Protein AF-A0A357NBQ1-F1 (afdb_monomer_lite)

Radius of gyration: 15.76 Å; chains: 1; bounding box: 37×26×43 Å

Structure (mmCIF, N/CA/C/O backbone):
data_AF-A0A357NBQ1-F1
#
_entry.id   AF-A0A357NBQ1-F1
#
loop_
_atom_site.group_PDB
_atom_site.id
_atom_site.type_symbol
_atom_site.label_atom_id
_atom_site.label_alt_id
_atom_site.label_comp_id
_atom_site.label_asym_id
_atom_site.label_entity_id
_atom_site.label_seq_id
_atom_site.pdbx_PDB_ins_code
_atom_site.Cartn_x
_atom_site.Cartn_y
_atom_site.Cartn_z
_atom_site.occupancy
_atom_site.B_iso_or_equiv
_atom_site.auth_seq_id
_atom_site.auth_comp_id
_atom_site.auth_asym_id
_atom_site.auth_atom_id
_atom_site.pdbx_PDB_model_num
ATOM 1 N N . MET A 1 1 ? -0.875 8.831 -2.727 1.00 62.94 1 MET A N 1
ATOM 2 C CA . MET A 1 1 ? -0.967 7.875 -3.854 1.00 62.94 1 MET A CA 1
ATOM 3 C C . MET A 1 1 ? 0.082 8.132 -4.934 1.00 62.94 1 MET A C 1
ATOM 5 O O . MET A 1 1 ? 0.939 7.278 -5.110 1.00 62.94 1 MET A O 1
ATOM 9 N N . ALA A 1 2 ? 0.069 9.278 -5.635 1.00 68.38 2 ALA A N 1
ATOM 10 C CA . ALA A 1 2 ? 0.946 9.496 -6.797 1.00 68.38 2 ALA A CA 1
ATOM 11 C C . ALA A 1 2 ? 2.450 9.328 -6.491 1.00 68.38 2 ALA A C 1
ATOM 13 O O . ALA A 1 2 ? 3.178 8.738 -7.284 1.00 68.38 2 ALA A O 1
ATOM 14 N N . GLN A 1 3 ? 2.923 9.776 -5.321 1.00 81.88 3 GLN A N 1
ATOM 15 C CA . GLN A 1 3 ? 4.349 9.682 -4.993 1.00 81.88 3 GLN A CA 1
ATOM 16 C C . GLN A 1 3 ? 4.874 8.250 -4.848 1.00 81.88 3 GLN A C 1
ATOM 18 O O . GLN A 1 3 ? 5.955 7.972 -5.361 1.00 81.88 3 GLN A O 1
ATOM 23 N N . SER A 1 4 ? 4.157 7.343 -4.175 1.00 85.12 4 SER A N 1
ATOM 24 C CA . SER A 1 4 ? 4.630 5.957 -4.009 1.00 85.12 4 SER A CA 1
ATOM 25 C C . SER A 1 4 ? 4.736 5.248 -5.345 1.00 85.12 4 SER A C 1
ATOM 27 O O . SER A 1 4 ? 5.772 4.670 -5.647 1.00 85.12 4 SER A O 1
ATOM 29 N N . VAL A 1 5 ? 3.697 5.378 -6.174 1.00 85.31 5 VAL A N 1
ATOM 30 C CA . VAL A 1 5 ? 3.650 4.763 -7.503 1.00 85.31 5 VAL A CA 1
ATOM 31 C C . VAL A 1 5 ? 4.796 5.280 -8.371 1.00 85.31 5 VAL A C 1
ATOM 33 O O . VAL A 1 5 ? 5.544 4.484 -8.935 1.00 85.31 5 VAL A O 1
ATOM 36 N N . MET A 1 6 ? 5.003 6.602 -8.418 1.00 88.69 6 MET A N 1
ATOM 37 C CA . MET A 1 6 ? 6.120 7.195 -9.162 1.00 88.69 6 MET A CA 1
ATOM 38 C C . MET A 1 6 ? 7.476 6.682 -8.664 1.00 88.69 6 MET A C 1
ATOM 40 O O . MET A 1 6 ? 8.325 6.317 -9.476 1.00 88.69 6 MET A O 1
ATOM 44 N N . LYS A 1 7 ? 7.677 6.594 -7.342 1.00 89.44 7 LYS A N 1
ATOM 45 C CA . LYS A 1 7 ? 8.917 6.066 -6.753 1.00 89.44 7 LYS A CA 1
ATOM 46 C C . LYS A 1 7 ? 9.158 4.610 -7.143 1.00 89.44 7 LYS A C 1
ATOM 48 O O . LYS A 1 7 ? 10.275 4.286 -7.535 1.00 89.44 7 LYS A O 1
ATOM 53 N N . THR A 1 8 ? 8.135 3.757 -7.101 1.00 90.75 8 THR A N 1
ATOM 54 C CA . THR A 1 8 ? 8.238 2.352 -7.523 1.00 90.75 8 THR A CA 1
ATOM 55 C C . THR A 1 8 ? 8.628 2.246 -8.996 1.00 90.75 8 THR A C 1
ATOM 57 O O . THR A 1 8 ? 9.538 1.490 -9.334 1.00 90.75 8 THR A O 1
ATOM 60 N N . VAL A 1 9 ? 7.995 3.029 -9.875 1.00 92.25 9 VAL A N 1
ATOM 61 C CA . VAL A 1 9 ? 8.309 3.031 -11.313 1.00 92.25 9 VAL A CA 1
ATOM 62 C C . VAL A 1 9 ? 9.752 3.476 -11.556 1.00 92.25 9 VAL A C 1
ATOM 64 O O . VAL A 1 9 ? 10.506 2.759 -12.214 1.00 92.25 9 VAL A O 1
ATOM 67 N N . ILE A 1 10 ? 10.170 4.605 -10.975 1.00 94.56 10 ILE A N 1
ATOM 68 C CA . ILE A 1 10 ? 11.542 5.121 -11.102 1.00 94.56 10 ILE A CA 1
ATOM 69 C C . ILE A 1 10 ? 12.557 4.101 -10.575 1.00 94.56 10 ILE A C 1
ATOM 71 O O . ILE A 1 10 ? 13.571 3.853 -11.225 1.00 94.56 10 ILE A O 1
ATOM 75 N N . ALA A 1 11 ? 12.285 3.479 -9.426 1.00 93.88 11 ALA A N 1
ATOM 76 C CA . ALA A 1 11 ? 13.159 2.467 -8.842 1.00 93.88 11 ALA A CA 1
ATOM 77 C C . ALA A 1 11 ? 13.323 1.246 -9.760 1.00 93.88 11 ALA A C 1
ATOM 79 O O . ALA A 1 11 ? 14.429 0.724 -9.886 1.00 93.88 11 ALA A O 1
ATOM 80 N N . LYS A 1 12 ? 12.259 0.813 -10.450 1.00 94.12 12 LYS A N 1
ATOM 81 C CA . LYS A 1 12 ? 12.346 -0.293 -11.413 1.00 94.12 12 LYS A CA 1
ATOM 82 C C . LYS A 1 12 ? 13.179 0.063 -12.638 1.00 94.12 12 LYS A C 1
ATOM 84 O O . LYS A 1 12 ? 14.035 -0.733 -13.008 1.00 94.12 12 LYS A O 1
ATOM 89 N N . TYR A 1 13 ? 13.010 1.253 -13.210 1.00 96.12 13 TYR A N 1
ATOM 90 C CA . TYR A 1 13 ? 13.867 1.698 -14.315 1.00 96.12 13 TYR A CA 1
ATOM 91 C C . TYR A 1 13 ? 15.336 1.826 -13.899 1.00 96.12 13 TYR A C 1
ATOM 93 O O . TYR A 1 13 ? 16.211 1.351 -14.617 1.00 96.12 13 TYR A O 1
ATOM 101 N N . ARG A 1 14 ? 15.612 2.381 -12.710 1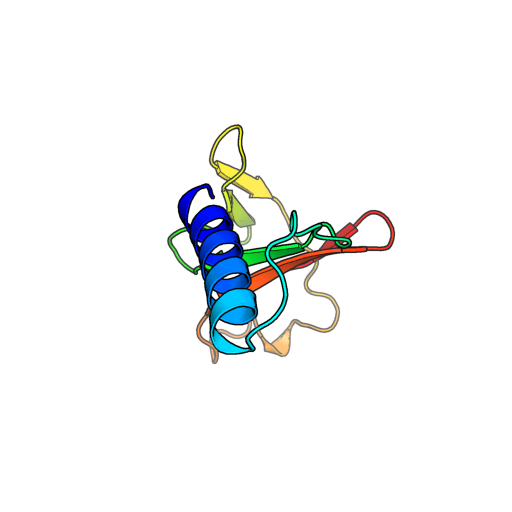.00 96.06 14 ARG A N 1
ATOM 102 C CA . ARG A 1 14 ? 16.974 2.424 -12.152 1.00 96.06 14 ARG A CA 1
ATOM 103 C C . ARG A 1 14 ? 17.561 1.026 -11.984 1.00 96.06 14 ARG A C 1
ATOM 105 O O . ARG A 1 14 ? 18.701 0.805 -12.359 1.00 96.06 14 ARG A O 1
ATOM 112 N N . SER A 1 15 ? 16.777 0.074 -11.481 1.00 95.81 15 SER A N 1
ATOM 113 C CA . SER A 1 15 ? 17.214 -1.316 -11.336 1.00 95.81 15 SER A CA 1
ATOM 114 C C . SER A 1 15 ? 17.553 -1.956 -12.685 1.00 95.81 15 SER A C 1
ATOM 116 O O . SER A 1 15 ? 18.601 -2.580 -12.783 1.00 95.81 15 SER A O 1
ATOM 118 N N . VAL A 1 16 ? 16.731 -1.777 -13.724 1.00 96.38 16 VAL A N 1
ATOM 119 C CA . VAL A 1 16 ? 17.023 -2.273 -15.085 1.00 96.38 16 VAL A CA 1
ATOM 120 C C . VAL A 1 16 ? 18.341 -1.690 -15.603 1.00 96.38 16 VAL A C 1
ATOM 122 O O . VAL A 1 16 ? 19.185 -2.441 -16.081 1.00 96.38 16 VAL A O 1
ATOM 125 N N . GLN A 1 17 ? 18.545 -0.380 -15.430 1.00 95.56 17 GLN A N 1
ATOM 126 C CA . GLN A 1 17 ? 19.776 0.304 -15.828 1.00 95.56 17 GLN A CA 1
ATOM 127 C C . GLN A 1 17 ? 21.007 -0.216 -15.069 1.00 95.56 17 GLN A C 1
ATOM 129 O O . GLN A 1 17 ? 22.027 -0.494 -15.687 1.00 95.56 17 GLN A O 1
ATOM 134 N N . SER A 1 18 ? 20.919 -0.378 -13.744 1.00 97.06 18 SER A N 1
ATOM 135 C CA . SER A 1 18 ? 22.027 -0.874 -12.915 1.00 97.06 18 SER A CA 1
ATOM 136 C C . SER A 1 18 ? 22.394 -2.336 -13.177 1.00 97.06 18 SER A C 1
ATOM 138 O O . SER A 1 18 ? 23.493 -2.738 -12.824 1.00 97.06 18 SER A O 1
ATOM 140 N N . ASN A 1 19 ? 21.489 -3.124 -13.763 1.00 96.94 19 ASN A N 1
ATOM 141 C CA . ASN A 1 19 ? 21.740 -4.516 -14.152 1.00 96.94 19 ASN A CA 1
ATOM 142 C C . ASN A 1 19 ? 22.086 -4.651 -15.649 1.00 96.94 19 ASN A C 1
ATOM 144 O O . ASN A 1 19 ? 22.038 -5.756 -16.180 1.00 96.94 19 ASN A O 1
ATOM 148 N N . GLU A 1 20 ? 22.375 -3.540 -16.341 1.00 96.50 20 GLU A N 1
ATOM 149 C CA . GLU A 1 20 ? 22.802 -3.514 -17.752 1.00 96.50 20 GLU A CA 1
ATOM 150 C C . GLU A 1 20 ? 21.810 -4.177 -18.727 1.00 96.50 20 GLU A C 1
ATOM 152 O O . GLU A 1 20 ? 22.159 -4.609 -19.826 1.00 96.50 20 GLU A O 1
ATOM 157 N N . HIS A 1 21 ? 20.531 -4.241 -18.350 1.00 95.19 21 HIS A N 1
ATOM 158 C CA . HIS A 1 21 ? 19.491 -4.748 -19.232 1.00 95.19 21 HIS A CA 1
ATOM 159 C C . HIS A 1 21 ? 19.167 -3.730 -20.342 1.00 95.19 21 HIS A C 1
ATOM 161 O O . HIS A 1 21 ? 19.159 -2.521 -20.087 1.00 95.19 21 HIS A O 1
ATOM 167 N N . PRO A 1 22 ? 18.815 -4.189 -21.561 1.00 94.88 22 PRO A N 1
ATOM 168 C CA . PRO A 1 22 ? 18.382 -3.304 -22.636 1.00 94.88 22 PRO A CA 1
ATOM 169 C C . PRO A 1 22 ? 17.191 -2.439 -22.218 1.00 94.88 22 PRO A C 1
ATOM 171 O O . PRO A 1 22 ? 16.257 -2.908 -21.555 1.00 94.88 22 PRO A O 1
ATOM 174 N N . TRP A 1 23 ? 17.194 -1.180 -22.659 1.00 93.75 23 TRP A N 1
ATOM 175 C CA . TRP A 1 23 ? 16.068 -0.286 -22.427 1.00 93.75 23 TRP A CA 1
ATOM 176 C C . TRP A 1 23 ? 14.787 -0.875 -23.021 1.00 93.75 23 TRP A C 1
ATOM 178 O O . TRP A 1 23 ? 14.707 -1.182 -24.210 1.00 93.75 23 TRP A O 1
ATOM 188 N N . SER A 1 24 ? 13.766 -1.018 -22.183 1.00 94.25 24 SER A N 1
ATOM 189 C CA . SER A 1 24 ? 12.469 -1.550 -22.581 1.00 94.25 24 SER A CA 1
ATOM 190 C C . SER A 1 24 ? 11.359 -0.959 -21.719 1.00 94.25 24 SER A C 1
ATOM 192 O O . SER A 1 24 ? 11.582 -0.483 -20.602 1.00 94.25 24 SER A O 1
ATOM 194 N N . LYS A 1 25 ? 10.133 -0.971 -22.248 1.00 94.75 25 LYS A N 1
ATOM 195 C CA . LYS A 1 25 ? 8.953 -0.548 -21.494 1.00 94.75 25 LYS A CA 1
ATOM 196 C C . LYS A 1 25 ? 8.671 -1.568 -20.392 1.00 94.75 25 LYS A C 1
ATOM 198 O O . LYS A 1 25 ? 8.278 -2.697 -20.676 1.00 94.75 25 LYS A O 1
ATOM 203 N N . ILE A 1 26 ? 8.817 -1.152 -19.136 1.00 92.69 26 ILE A N 1
ATOM 204 C CA . ILE A 1 26 ? 8.516 -2.007 -17.983 1.00 92.69 26 ILE A CA 1
ATOM 205 C C . ILE A 1 26 ? 7.001 -2.203 -17.870 1.00 92.69 26 ILE A C 1
ATOM 207 O O . ILE A 1 26 ? 6.236 -1.236 -17.847 1.00 92.69 26 ILE A O 1
ATOM 211 N N . VAL A 1 27 ? 6.572 -3.463 -17.768 1.00 92.31 27 VAL A N 1
ATOM 212 C CA . VAL A 1 27 ? 5.166 -3.849 -17.590 1.00 92.31 27 VAL A CA 1
ATOM 213 C C . VAL A 1 27 ? 4.976 -4.480 -16.214 1.00 92.31 27 VAL A C 1
ATOM 215 O O . VAL A 1 27 ? 5.576 -5.506 -15.891 1.00 92.31 27 VAL A O 1
ATOM 218 N N . PHE A 1 28 ? 4.104 -3.882 -15.407 1.00 89.06 28 PHE A N 1
ATOM 219 C CA . PHE A 1 28 ? 3.723 -4.402 -14.096 1.00 89.06 28 PHE A CA 1
ATOM 220 C C . PHE A 1 28 ? 2.569 -5.391 -14.270 1.00 89.06 28 PHE A C 1
ATOM 222 O O . PHE A 1 28 ? 1.456 -5.001 -14.606 1.00 89.06 28 PHE A O 1
ATOM 229 N N . LYS A 1 29 ? 2.842 -6.687 -14.077 1.00 88.19 29 LYS A N 1
ATOM 230 C CA . LYS A 1 29 ? 1.849 -7.756 -14.300 1.00 88.19 29 LYS A CA 1
ATOM 231 C C . LYS A 1 29 ? 0.783 -7.840 -13.206 1.00 88.19 29 LYS A C 1
ATOM 233 O O . LYS A 1 29 ? -0.301 -8.352 -13.456 1.00 88.19 29 LYS A O 1
ATOM 238 N N . ARG A 1 30 ? 1.107 -7.403 -11.987 1.00 85.75 30 ARG A N 1
ATOM 239 C CA . ARG A 1 30 ? 0.217 -7.487 -10.826 1.00 85.75 30 ARG A CA 1
ATOM 240 C C . ARG A 1 30 ? -0.300 -6.096 -10.466 1.00 85.75 30 ARG A C 1
ATOM 242 O O . ARG A 1 30 ? 0.505 -5.164 -10.436 1.00 85.75 30 ARG A O 1
ATOM 249 N N . PRO A 1 31 ? -1.602 -5.950 -10.168 1.00 83.25 31 PRO A N 1
ATOM 250 C CA . PRO A 1 31 ? -2.149 -4.726 -9.600 1.00 83.25 31 PRO A CA 1
ATOM 251 C C . PRO A 1 31 ? -1.756 -4.643 -8.119 1.00 83.25 31 PRO A C 1
ATOM 253 O O . PRO A 1 31 ? -2.547 -4.954 -7.229 1.00 83.25 31 PRO A O 1
ATOM 256 N N . GLU A 1 32 ? -0.499 -4.278 -7.870 1.00 88.75 32 GLU A N 1
ATOM 257 C CA . GLU A 1 32 ? 0.063 -4.110 -6.532 1.00 88.75 32 GLU A CA 1
ATOM 258 C C . GLU A 1 32 ? 0.891 -2.829 -6.432 1.00 88.75 32 GLU A C 1
ATOM 260 O O . GLU A 1 32 ? 1.529 -2.419 -7.404 1.00 88.75 32 GLU A O 1
ATOM 265 N N . TYR A 1 33 ? 0.904 -2.201 -5.257 1.00 88.25 33 TYR A N 1
ATOM 266 C CA . TYR A 1 33 ? 1.836 -1.113 -4.956 1.00 88.25 33 TYR A CA 1
ATOM 267 C C . TYR A 1 33 ? 1.970 -0.872 -3.451 1.00 88.25 33 TYR A C 1
ATOM 269 O O . TYR A 1 33 ? 1.140 -1.305 -2.652 1.00 88.25 33 TYR A O 1
ATOM 277 N N . ASP A 1 34 ? 3.023 -0.149 -3.072 1.00 91.31 34 ASP A N 1
ATOM 278 C CA . ASP A 1 34 ? 3.359 0.098 -1.674 1.00 91.31 34 ASP A CA 1
ATOM 279 C C . ASP A 1 34 ? 2.709 1.397 -1.150 1.00 91.31 34 ASP A C 1
ATOM 281 O O . ASP A 1 34 ? 2.756 2.462 -1.781 1.00 91.31 34 ASP A O 1
ATOM 285 N N . LEU A 1 35 ? 2.103 1.310 0.031 1.00 92.31 35 LEU A N 1
ATOM 286 C CA . LEU A 1 35 ? 1.430 2.380 0.759 1.00 92.31 35 LEU A CA 1
ATOM 287 C C . LEU A 1 35 ? 2.236 2.732 2.009 1.00 92.31 35 LEU A C 1
ATOM 289 O O . LEU A 1 35 ? 2.481 1.882 2.859 1.00 92.31 35 LEU A O 1
ATOM 293 N N . VAL A 1 36 ? 2.618 3.999 2.161 1.00 93.38 36 VAL A N 1
ATOM 294 C CA . VAL A 1 36 ? 3.362 4.451 3.344 1.00 93.38 36 VAL A CA 1
ATOM 295 C C . VAL A 1 36 ? 2.406 4.909 4.441 1.00 93.38 36 VAL A C 1
ATOM 297 O O . VAL A 1 36 ? 1.469 5.667 4.171 1.00 93.38 36 VAL A O 1
ATOM 300 N N . TRP A 1 37 ? 2.661 4.471 5.676 1.00 94.50 37 TRP A N 1
ATOM 301 C CA . TRP A 1 37 ? 1.888 4.850 6.859 1.00 94.50 37 TRP A CA 1
ATOM 302 C C . TRP A 1 37 ? 1.829 6.370 7.048 1.00 94.50 37 TRP A C 1
ATOM 304 O O . TRP A 1 37 ? 2.781 7.088 6.740 1.00 94.50 37 TRP A O 1
ATOM 314 N N . ASN A 1 38 ? 0.682 6.872 7.504 1.00 93.81 38 ASN A N 1
ATOM 315 C CA . ASN A 1 38 ? 0.301 8.283 7.648 1.00 93.81 38 ASN A CA 1
ATOM 316 C C . ASN A 1 38 ? 0.270 9.120 6.355 1.00 93.81 38 ASN A C 1
ATOM 318 O O . ASN A 1 38 ? -0.455 10.117 6.294 1.00 93.81 38 ASN A O 1
ATOM 322 N N . ARG A 1 39 ? 0.954 8.703 5.284 1.00 91.38 39 ARG A N 1
ATOM 323 C CA . ARG A 1 39 ? 0.938 9.382 3.981 1.00 91.38 39 ARG A CA 1
ATOM 324 C C . ARG A 1 39 ? -0.120 8.814 3.047 1.00 91.38 39 ARG A C 1
ATOM 326 O O . ARG A 1 39 ? -1.007 9.530 2.589 1.00 91.38 39 ARG A O 1
ATOM 333 N N . ASP A 1 40 ? -0.013 7.532 2.727 1.00 93.19 40 ASP A N 1
ATOM 334 C CA . ASP A 1 40 ? -0.875 6.871 1.751 1.00 93.19 40 ASP A CA 1
ATOM 335 C C . ASP A 1 40 ? -1.995 6.077 2.410 1.00 93.19 40 ASP A C 1
ATOM 337 O O . 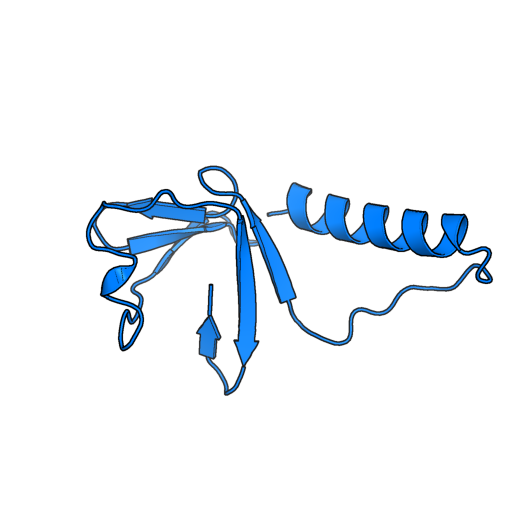ASP A 1 40 ? -3.079 6.002 1.837 1.00 93.19 40 ASP A O 1
ATOM 341 N N . TYR A 1 41 ? -1.766 5.570 3.619 1.00 94.56 41 TYR A N 1
ATOM 342 C CA . TYR A 1 41 ? -2.803 4.952 4.432 1.00 94.56 41 TYR A CA 1
ATOM 343 C C . TYR A 1 41 ? -2.640 5.303 5.912 1.00 94.56 41 TYR A C 1
ATOM 345 O O . TYR A 1 41 ? -1.550 5.657 6.359 1.00 94.56 41 TYR A O 1
ATOM 353 N N . SER A 1 42 ? -3.734 5.237 6.658 1.00 95.25 42 SER A N 1
ATOM 354 C CA . SER A 1 42 ? -3.750 5.336 8.117 1.00 95.25 42 SER A CA 1
ATOM 355 C C . SER A 1 42 ? -4.930 4.549 8.688 1.00 95.25 42 SER A C 1
ATOM 357 O O . SER A 1 42 ? -5.879 4.259 7.961 1.00 95.25 42 SER A O 1
ATOM 359 N N . LEU A 1 43 ? -4.899 4.219 9.979 1.00 94.31 43 LEU A N 1
ATOM 360 C CA . LEU A 1 43 ? -6.027 3.627 10.702 1.00 94.31 43 LEU A CA 1
ATOM 361 C C . LEU A 1 43 ? -6.625 4.691 11.627 1.00 94.31 43 LEU A C 1
ATOM 363 O O . LEU A 1 43 ? -5.947 5.197 12.517 1.00 94.31 43 LEU A O 1
ATOM 367 N N . VAL A 1 44 ? -7.881 5.075 11.395 1.00 92.25 44 VAL A N 1
ATOM 368 C CA . VAL A 1 44 ? -8.554 6.147 12.143 1.00 92.25 44 VAL A CA 1
ATOM 369 C C . VAL A 1 44 ? -9.920 5.657 12.590 1.00 92.25 44 VAL A C 1
ATOM 371 O O . VAL A 1 44 ? -10.769 5.363 11.753 1.00 92.25 44 VAL A O 1
ATOM 374 N N . LYS A 1 45 ? -10.151 5.610 13.909 1.00 91.12 45 LYS A N 1
ATOM 375 C CA . LYS A 1 45 ? -11.422 5.156 14.507 1.00 91.12 45 LYS A CA 1
ATOM 376 C C . LYS A 1 45 ? -11.870 3.778 13.977 1.00 91.12 45 LYS A C 1
ATOM 378 O O . LYS A 1 45 ? -13.032 3.602 13.632 1.00 91.12 45 LYS A O 1
ATOM 383 N N . GLY A 1 46 ? -10.933 2.834 13.847 1.00 91.12 46 GLY A N 1
ATOM 384 C CA . GLY A 1 46 ? -11.214 1.478 13.349 1.00 91.12 46 GLY A CA 1
ATOM 385 C C . GLY A 1 46 ? -11.478 1.373 11.840 1.00 91.12 46 GLY A C 1
ATOM 386 O O . GLY A 1 46 ? -11.894 0.322 11.371 1.00 91.12 46 GLY A O 1
ATOM 387 N N . LEU A 1 47 ? -11.239 2.437 11.067 1.00 95.50 47 LEU A N 1
ATOM 388 C CA . LEU A 1 47 ? -11.389 2.446 9.610 1.00 95.50 47 LEU A CA 1
ATOM 389 C C . LEU A 1 47 ? -10.044 2.716 8.947 1.00 95.50 47 LEU A C 1
ATOM 391 O O . LEU A 1 47 ? -9.334 3.655 9.330 1.00 95.50 47 LEU A O 1
ATOM 395 N N . PHE A 1 48 ? -9.714 1.948 7.911 1.00 95.38 48 PHE A N 1
ATOM 396 C CA . PHE A 1 48 ? -8.558 2.267 7.086 1.00 95.38 48 PHE A CA 1
ATOM 397 C C . PHE A 1 48 ? -8.885 3.448 6.180 1.00 95.38 48 PHE A C 1
ATOM 399 O O . PHE A 1 48 ? -9.820 3.425 5.387 1.00 95.38 48 PHE A O 1
ATOM 406 N N . SER A 1 49 ? -8.092 4.501 6.309 1.00 95.44 49 SER A N 1
ATOM 407 C CA . SER A 1 49 ? -8.136 5.700 5.490 1.00 95.44 49 SER A CA 1
ATOM 408 C C . SER A 1 49 ? -7.068 5.592 4.402 1.00 95.44 49 SER A C 1
ATOM 410 O O . SER A 1 49 ? -5.902 5.889 4.657 1.00 95.44 49 SER A O 1
ATOM 412 N N . VAL A 1 50 ? -7.451 5.188 3.192 1.00 93.50 50 VAL A N 1
ATOM 413 C CA . VAL A 1 50 ? -6.539 4.897 2.075 1.00 93.50 50 VAL A CA 1
ATOM 414 C C . VAL A 1 50 ? -6.655 5.977 1.001 1.00 93.50 50 VAL A C 1
ATOM 416 O O . VAL A 1 50 ? -7.747 6.399 0.630 1.00 93.50 50 VAL A O 1
ATOM 419 N N . ASN A 1 51 ? -5.525 6.449 0.481 1.00 91.00 51 ASN A N 1
ATOM 420 C CA . ASN A 1 51 ? -5.513 7.366 -0.655 1.00 91.00 51 ASN A CA 1
ATOM 421 C C . ASN A 1 51 ? -5.836 6.630 -1.957 1.00 91.00 51 ASN A C 1
ATOM 423 O O . ASN A 1 51 ? -5.165 5.656 -2.285 1.00 91.00 51 ASN A O 1
ATOM 427 N N . THR A 1 52 ? -6.781 7.168 -2.727 1.00 87.56 52 THR A N 1
ATOM 428 C CA . THR A 1 52 ? -7.150 6.732 -4.082 1.00 87.56 52 THR A CA 1
ATOM 429 C C . THR A 1 52 ? -6.908 7.848 -5.106 1.00 87.56 52 THR A C 1
ATOM 431 O O . THR A 1 52 ? -6.543 8.966 -4.733 1.00 87.56 52 THR A O 1
ATOM 434 N N . LEU A 1 53 ? -7.124 7.568 -6.399 1.00 86.12 53 LEU A N 1
ATOM 435 C CA . LEU A 1 53 ? -7.094 8.599 -7.446 1.00 86.12 53 LEU A CA 1
ATOM 436 C C . LEU A 1 53 ? -8.218 9.632 -7.262 1.00 86.12 53 LEU A C 1
ATOM 438 O O . LEU A 1 53 ? -8.042 10.788 -7.626 1.00 86.12 53 LEU A O 1
ATOM 442 N N . GLY A 1 54 ? -9.336 9.232 -6.648 1.00 89.06 54 GLY A N 1
ATOM 443 C CA . GLY A 1 54 ? -10.459 10.109 -6.309 1.00 89.06 54 GLY A CA 1
ATOM 444 C C . GLY A 1 54 ? -10.328 10.796 -4.945 1.00 89.06 54 GLY A C 1
ATOM 445 O O . GLY A 1 54 ? -11.306 11.337 -4.442 1.00 89.06 54 GLY A O 1
ATOM 446 N N . GLY A 1 55 ? -9.152 10.749 -4.313 1.00 90.88 55 GLY A N 1
ATOM 447 C CA . GLY A 1 55 ? -8.940 11.253 -2.957 1.00 90.88 55 GLY A CA 1
ATOM 448 C C . GLY A 1 55 ? -8.973 10.154 -1.895 1.00 90.88 55 GLY A C 1
ATOM 449 O O . GLY A 1 55 ? -8.866 8.962 -2.191 1.00 90.88 55 GLY A O 1
ATOM 450 N N . ARG A 1 56 ? -9.037 10.550 -0.623 1.00 92.62 56 ARG A N 1
ATOM 451 C CA . ARG A 1 56 ? -8.907 9.627 0.510 1.00 92.62 56 ARG A CA 1
ATOM 452 C C . ARG A 1 56 ? -10.254 8.994 0.849 1.00 92.62 56 ARG A C 1
ATOM 454 O O . ARG A 1 56 ? -11.209 9.709 1.132 1.00 92.62 56 ARG A O 1
ATOM 461 N N . VAL A 1 57 ? -10.312 7.666 0.860 1.00 94.56 57 VAL A N 1
ATOM 462 C CA . VAL A 1 57 ? -11.508 6.894 1.226 1.00 94.56 57 VAL A CA 1
ATOM 463 C C . VAL A 1 57 ? -11.315 6.253 2.591 1.00 94.56 57 VAL A C 1
ATOM 465 O O . VAL A 1 57 ? -10.199 5.878 2.946 1.00 94.56 57 VAL A O 1
ATOM 468 N N . LYS A 1 58 ? -12.397 6.124 3.361 1.00 95.94 58 LYS A N 1
ATOM 469 C CA . LYS A 1 58 ? -12.412 5.378 4.623 1.00 95.94 58 LYS A CA 1
ATOM 470 C C . LYS A 1 58 ? -13.175 4.085 4.406 1.00 95.94 58 LYS A C 1
ATOM 472 O O . LYS A 1 58 ? -14.323 4.136 3.977 1.00 95.94 58 LYS A O 1
ATOM 477 N N . VAL A 1 59 ? -12.540 2.959 4.693 1.00 94.88 59 VAL A N 1
ATOM 478 C CA . VAL A 1 59 ? -13.108 1.634 4.451 1.00 94.88 59 VAL A CA 1
ATOM 479 C C . VAL A 1 59 ? -13.027 0.770 5.710 1.00 94.88 59 VAL A C 1
ATOM 481 O O . VAL A 1 59 ? -12.035 0.852 6.445 1.00 94.88 59 VAL A O 1
ATOM 484 N N . PRO A 1 60 ? -14.063 -0.042 5.986 1.00 95.69 60 PRO A N 1
ATOM 485 C CA . PRO A 1 60 ? -13.959 -1.111 6.967 1.00 95.69 60 PRO A CA 1
ATOM 486 C C . PRO A 1 60 ? -12.987 -2.184 6.469 1.00 95.69 60 PRO A C 1
ATOM 488 O O . PRO A 1 60 ? -12.686 -2.268 5.276 1.00 95.69 60 PRO A O 1
ATOM 491 N N . PHE A 1 61 ? -12.498 -3.008 7.389 1.00 94.62 61 PHE A N 1
ATOM 492 C CA . PHE A 1 61 ? -11.589 -4.103 7.077 1.00 94.62 61 PHE A CA 1
ATOM 493 C C . PHE A 1 61 ? -11.921 -5.342 7.899 1.00 94.62 61 PHE A C 1
ATOM 495 O O . PHE A 1 61 ? -12.572 -5.256 8.938 1.00 94.62 61 PHE A O 1
ATOM 502 N N . HIS A 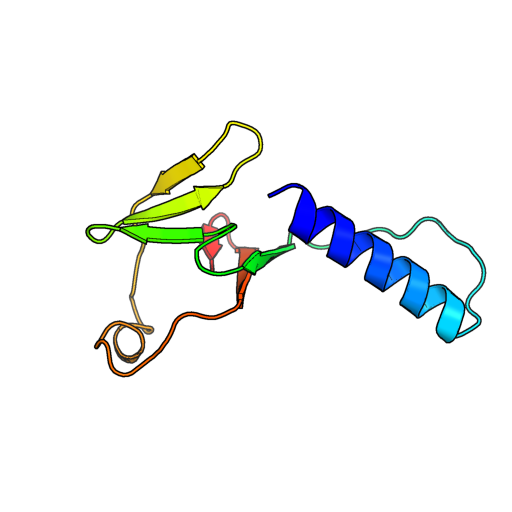1 62 ? -11.448 -6.486 7.414 1.00 94.12 62 HIS A N 1
ATOM 503 C CA . HIS A 1 62 ? -11.479 -7.746 8.142 1.00 94.12 62 HIS A CA 1
ATOM 504 C C . HIS A 1 62 ? -10.095 -8.001 8.735 1.00 94.12 62 HIS A C 1
ATOM 506 O O . HIS A 1 62 ? -9.096 -7.884 8.025 1.00 94.12 62 HIS A O 1
ATOM 512 N N . ALA A 1 63 ? -10.051 -8.331 10.025 1.00 92.56 63 ALA A N 1
ATOM 513 C CA . ALA A 1 63 ? -8.819 -8.618 10.759 1.00 92.56 63 ALA A CA 1
ATOM 514 C C . ALA A 1 63 ? -8.599 -10.120 11.003 1.00 92.56 63 ALA A C 1
ATOM 516 O O . ALA A 1 63 ? -7.650 -10.469 11.694 1.00 92.56 63 ALA A O 1
ATOM 517 N N . GLU A 1 64 ? -9.463 -10.982 10.454 1.00 93.19 64 GLU A N 1
ATOM 518 C CA . GLU A 1 64 ? -9.440 -12.433 10.674 1.00 93.19 64 GLU A CA 1
ATOM 519 C C . GLU A 1 64 ? -8.057 -13.033 10.380 1.00 93.19 64 GLU A C 1
ATOM 521 O O . GLU A 1 64 ? -7.559 -12.958 9.252 1.00 93.19 64 GLU A O 1
ATOM 526 N N . GLY A 1 65 ? -7.435 -13.623 11.402 1.00 91.88 65 GLY A N 1
ATOM 527 C CA . GLY A 1 65 ? -6.099 -14.223 11.336 1.00 91.88 65 GLY A CA 1
ATOM 528 C C . GLY A 1 65 ? -4.934 -13.229 11.441 1.00 91.88 65 GLY A C 1
ATOM 529 O O . GLY A 1 65 ? -3.776 -13.628 11.301 1.00 91.88 65 GLY A O 1
ATOM 530 N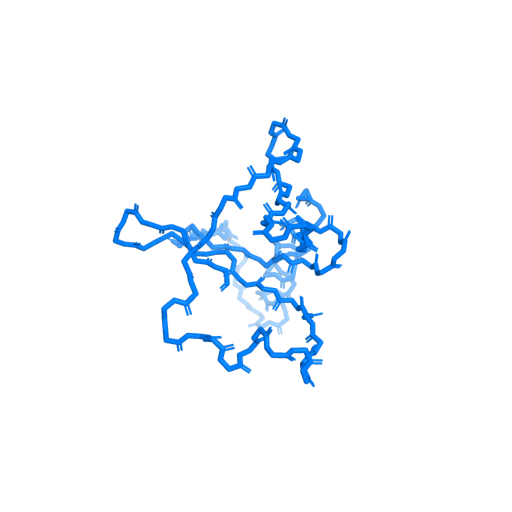 N . MET A 1 66 ? -5.220 -11.946 11.664 1.00 91.56 66 MET A N 1
ATOM 531 C CA . MET A 1 66 ? -4.248 -10.856 11.807 1.00 91.56 66 MET A CA 1
ATOM 532 C C . MET A 1 66 ? -4.451 -10.061 13.102 1.00 91.56 66 MET A C 1
ATOM 534 O O . MET A 1 66 ? -3.792 -9.042 13.299 1.00 91.56 66 MET A O 1
ATOM 538 N N . GLU A 1 67 ? -5.338 -10.503 13.995 1.00 93.12 67 GLU A N 1
ATOM 539 C CA . GLU A 1 67 ? -5.748 -9.789 15.206 1.00 93.12 67 GLU A CA 1
ATOM 540 C C . GLU A 1 67 ? -4.558 -9.455 16.108 1.00 93.12 67 GLU A C 1
ATOM 542 O O . GLU A 1 67 ? -4.512 -8.362 16.674 1.00 93.12 67 GLU A O 1
ATOM 547 N N . GLN A 1 68 ? -3.548 -10.337 16.166 1.00 92.19 68 GLN A N 1
ATOM 548 C CA . GLN A 1 68 ? -2.324 -10.102 16.941 1.00 92.19 68 GLN A CA 1
ATOM 549 C C . GLN A 1 68 ? -1.527 -8.868 16.497 1.00 92.19 68 GLN A C 1
ATOM 551 O O . GLN A 1 68 ? -0.675 -8.396 17.238 1.00 92.19 68 GLN A O 1
ATOM 556 N N . TYR A 1 69 ? -1.766 -8.344 15.292 1.00 89.12 69 TYR A N 1
ATOM 557 C CA . TYR A 1 69 ? -1.095 -7.142 14.796 1.00 89.12 69 TYR A CA 1
ATOM 558 C C . TYR A 1 69 ? -1.864 -5.853 15.119 1.00 89.12 69 TYR A C 1
ATOM 560 O O . TYR A 1 69 ? -1.375 -4.758 14.840 1.00 89.12 69 TYR A O 1
ATOM 568 N N . PHE A 1 70 ? -3.052 -5.968 15.722 1.00 90.06 70 PHE A N 1
ATOM 569 C CA . PHE A 1 70 ? -3.915 -4.848 16.113 1.00 90.06 70 PHE A CA 1
ATOM 570 C C . PHE A 1 70 ? -4.032 -4.678 17.638 1.00 90.06 70 PHE A C 1
ATOM 572 O O . PHE A 1 70 ? -4.849 -3.886 18.103 1.00 90.06 70 PHE A O 1
ATOM 579 N N . ASP A 1 71 ? -3.201 -5.374 18.416 1.00 90.38 71 ASP A N 1
ATOM 580 C CA . ASP A 1 71 ? -3.143 -5.297 19.885 1.00 90.38 71 ASP A CA 1
ATOM 581 C C . ASP A 1 71 ? -2.451 -4.026 20.423 1.00 90.38 71 ASP A C 1
ATOM 583 O O . ASP A 1 71 ? -2.491 -3.743 21.619 1.00 90.38 71 ASP A O 1
ATOM 587 N N . GLY A 1 72 ? -1.831 -3.239 19.538 1.00 90.25 72 GLY A N 1
ATOM 588 C CA . GLY A 1 72 ? -1.098 -2.020 19.880 1.00 90.25 72 GLY A CA 1
ATOM 589 C C . GLY A 1 72 ? 0.370 -2.241 20.258 1.00 90.25 72 GLY A C 1
ATOM 590 O O . GLY A 1 72 ? 1.072 -1.259 20.494 1.00 90.25 72 GLY A O 1
ATOM 591 N N . ALA A 1 73 ? 0.864 -3.484 20.264 1.00 94.69 73 ALA A N 1
ATOM 592 C CA . ALA A 1 73 ? 2.281 -3.788 20.478 1.00 94.69 73 ALA A CA 1
ATOM 593 C C . ALA A 1 73 ? 3.153 -3.443 19.254 1.00 94.69 73 ALA A C 1
ATOM 595 O O . ALA A 1 73 ? 4.376 -3.336 19.358 1.00 94.69 73 ALA A O 1
ATOM 596 N N . TRP A 1 74 ? 2.525 -3.247 18.092 1.00 91.50 74 TRP A N 1
ATOM 597 C CA . TRP A 1 74 ? 3.189 -3.027 16.811 1.00 91.50 74 TRP A CA 1
ATOM 598 C C . TRP A 1 74 ? 3.040 -1.597 16.303 1.00 91.50 74 TRP A C 1
ATOM 600 O O . TRP A 1 74 ? 2.083 -0.883 16.601 1.00 91.50 74 TRP A O 1
ATOM 610 N N . THR A 1 75 ? 3.984 -1.195 15.453 1.00 92.12 75 THR A N 1
ATOM 611 C CA . THR A 1 75 ? 3.900 0.060 14.704 1.00 92.12 75 THR A CA 1
ATOM 612 C C . THR A 1 75 ? 3.666 -0.230 13.229 1.00 92.12 75 THR A C 1
ATOM 614 O O . THR A 1 75 ? 4.316 -1.086 12.628 1.00 92.12 75 THR A O 1
ATOM 617 N N . PHE A 1 76 ? 2.722 0.493 12.628 1.00 92.75 76 PHE A N 1
ATOM 618 C CA . PHE A 1 76 ? 2.436 0.362 11.205 1.00 92.75 76 PHE A CA 1
ATOM 619 C C . PHE A 1 76 ? 3.555 0.981 10.364 1.00 92.75 76 PHE A C 1
ATOM 621 O O . PHE A 1 76 ? 3.972 2.122 10.579 1.00 92.75 76 PHE A O 1
ATOM 628 N N . GLY A 1 77 ? 4.015 0.217 9.375 1.00 94.12 77 GLY A N 1
ATOM 629 C CA . GLY A 1 77 ? 5.056 0.614 8.434 1.00 94.12 77 GLY A CA 1
ATOM 630 C C . GLY A 1 77 ? 4.521 0.777 7.014 1.00 94.12 77 GLY A C 1
ATOM 631 O O . GLY A 1 77 ? 3.442 1.317 6.775 1.00 94.12 77 GLY A O 1
ATOM 632 N N . THR A 1 78 ? 5.285 0.307 6.036 1.00 93.50 78 THR A N 1
ATOM 633 C CA . THR A 1 78 ? 4.807 0.260 4.650 1.00 93.50 78 THR A CA 1
ATOM 634 C C . THR A 1 78 ? 3.931 -0.975 4.459 1.00 93.50 78 THR A C 1
ATOM 636 O O . THR A 1 78 ? 4.361 -2.075 4.785 1.00 93.50 78 THR A O 1
ATOM 639 N N . ALA A 1 79 ? 2.728 -0.786 3.928 1.00 92.94 79 ALA A N 1
ATOM 640 C CA . ALA A 1 79 ? 1.815 -1.861 3.549 1.00 92.94 79 ALA A CA 1
ATOM 641 C C . ALA A 1 79 ? 1.864 -2.080 2.03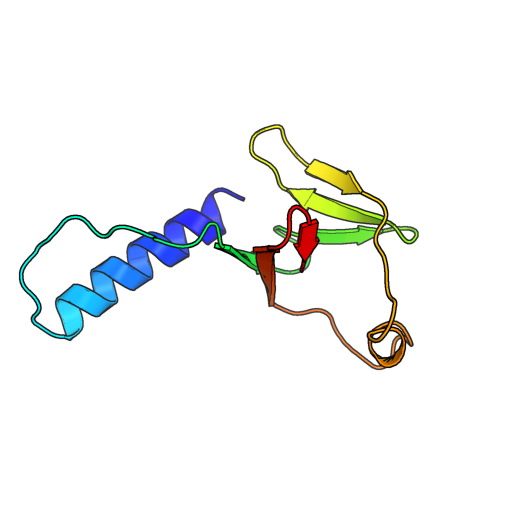5 1.00 92.94 79 ALA A C 1
ATOM 643 O O . ALA A 1 79 ? 2.186 -1.150 1.289 1.00 92.94 79 ALA A O 1
ATOM 644 N N . LYS A 1 80 ? 1.516 -3.276 1.558 1.00 92.31 80 LYS A N 1
ATOM 645 C CA . LYS A 1 80 ? 1.416 -3.544 0.119 1.00 92.31 80 LYS A CA 1
ATOM 646 C C . LYS A 1 80 ? -0.042 -3.767 -0.228 1.00 92.31 80 LYS A C 1
ATOM 648 O O . LYS A 1 80 ? -0.606 -4.798 0.110 1.00 92.31 80 LYS A O 1
ATOM 653 N N . LEU A 1 81 ? -0.626 -2.836 -0.979 1.00 92.44 81 LEU A N 1
ATOM 654 C CA . LEU A 1 81 ? -1.969 -3.041 -1.499 1.00 92.44 81 LEU A CA 1
ATOM 655 C C . LEU A 1 81 ? -1.908 -4.058 -2.633 1.00 92.44 81 LEU A C 1
ATOM 657 O O . LEU A 1 81 ? -1.262 -3.800 -3.649 1.00 92.44 81 LEU A O 1
ATOM 661 N N . VAL A 1 82 ? -2.597 -5.184 -2.473 1.00 92.81 82 VAL A N 1
ATOM 662 C CA . VAL A 1 82 ? -2.746 -6.213 -3.509 1.00 92.81 82 VAL A CA 1
ATOM 663 C C . VAL A 1 82 ? -4.218 -6.521 -3.748 1.00 92.81 82 VAL A C 1
ATOM 665 O O . VAL A 1 82 ? -5.023 -6.521 -2.817 1.00 92.81 82 VAL A O 1
ATOM 668 N N . HIS A 1 83 ? -4.573 -6.819 -4.998 1.00 91.56 83 HIS A N 1
ATOM 669 C CA . HIS A 1 83 ? -5.900 -7.317 -5.354 1.00 91.56 83 HIS A CA 1
ATOM 670 C C . HIS A 1 83 ? -5.826 -8.803 -5.721 1.00 91.56 83 HIS A C 1
ATOM 672 O O . HIS A 1 83 ? -5.164 -9.180 -6.692 1.00 91.56 83 HIS A O 1
ATOM 678 N N . LYS A 1 84 ? -6.498 -9.657 -4.943 1.00 91.25 84 LYS A N 1
ATOM 679 C CA . LYS A 1 84 ? -6.493 -11.118 -5.111 1.00 91.25 84 LYS A CA 1
ATOM 680 C C . LYS A 1 84 ? -7.864 -11.690 -4.757 1.00 91.25 84 LYS A C 1
ATOM 682 O O . LYS A 1 84 ? -8.488 -11.229 -3.814 1.00 91.25 84 LYS A O 1
ATOM 687 N N . HIS A 1 85 ? -8.335 -12.701 -5.489 1.00 91.81 85 HIS A N 1
ATOM 688 C CA . HIS A 1 85 ? -9.633 -13.351 -5.226 1.00 91.81 85 HIS A CA 1
ATOM 689 C C . HIS A 1 85 ? -10.800 -12.351 -5.063 1.00 91.81 85 HIS A C 1
ATOM 691 O O . HIS A 1 85 ? -11.627 -12.499 -4.167 1.00 91.81 85 HIS A O 1
ATOM 697 N N . SER A 1 86 ? -10.824 -11.306 -5.900 1.00 91.50 86 SER A N 1
ATOM 698 C CA . SER A 1 86 ? -11.822 -10.222 -5.860 1.00 91.50 86 SER A CA 1
ATOM 699 C C . SER A 1 86 ? -11.874 -9.439 -4.537 1.00 91.50 86 SER A C 1
ATOM 701 O O . SER A 1 86 ? -12.903 -8.859 -4.197 1.00 91.50 86 SER A O 1
ATOM 703 N N . LYS A 1 87 ? -10.773 -9.433 -3.776 1.00 92.25 87 LYS A N 1
ATOM 704 C CA . LYS A 1 87 ? -10.611 -8.704 -2.514 1.00 92.25 87 LYS A CA 1
ATOM 705 C C . LYS A 1 87 ? -9.317 -7.893 -2.523 1.00 92.25 87 LYS A C 1
ATOM 707 O O . LYS A 1 87 ? -8.351 -8.242 -3.207 1.00 92.25 87 LYS A O 1
ATOM 712 N N . TYR A 1 88 ? -9.306 -6.818 -1.742 1.00 91.88 88 TYR A N 1
ATOM 713 C CA . TYR A 1 88 ? -8.119 -6.009 -1.485 1.00 91.88 88 TYR A CA 1
ATOM 714 C C . TYR A 1 88 ? -7.507 -6.382 -0.138 1.00 91.88 88 TYR A C 1
ATOM 716 O O . TYR A 1 88 ? -8.232 -6.563 0.838 1.00 91.88 88 TYR A O 1
ATOM 724 N N . PHE A 1 89 ? -6.182 -6.459 -0.097 1.00 92.25 89 PHE A N 1
ATOM 725 C CA . PHE A 1 89 ? -5.404 -6.726 1.110 1.00 92.25 89 PHE A CA 1
ATOM 726 C C . PHE A 1 89 ? -4.337 -5.645 1.257 1.00 92.25 89 PHE A C 1
ATOM 728 O O . PHE A 1 89 ? -3.768 -5.230 0.243 1.00 92.25 89 PHE A O 1
ATOM 735 N N . LEU A 1 90 ? -4.098 -5.199 2.491 1.00 89.50 90 LEU A N 1
ATOM 736 C CA . LEU A 1 90 ? -2.975 -4.336 2.865 1.00 89.50 90 LEU A CA 1
ATOM 737 C C . LEU A 1 90 ? -1.925 -5.132 3.639 1.00 89.50 90 LEU A C 1
ATOM 739 O O . LEU A 1 90 ? -2.346 -6.032 4.399 1.00 89.50 90 LEU A O 1
#

Foldseek 3Di:
DVVQVVVVVVVVQVVCVVVVHDDDDDDDPFPKTKAFEPPQWYQDPQWIFGQDPVGTDTHHDDCVPPVVCVPPPDDDGIDMWGQDPNDTDD

Secondary structure (DSSP, 8-state):
-HHHHHHHHHHHHHHHHHTTPPP------S-EEEEEBTTTEEEETTEEEEEETTEEEEE----TTTGGGSSSSS---EEEEEEETTEEE-

Sequence (90 aa):
MAQSVMKTVIAKYRSVQSNEHPWSKIVFKRPEYDLVWNRDYS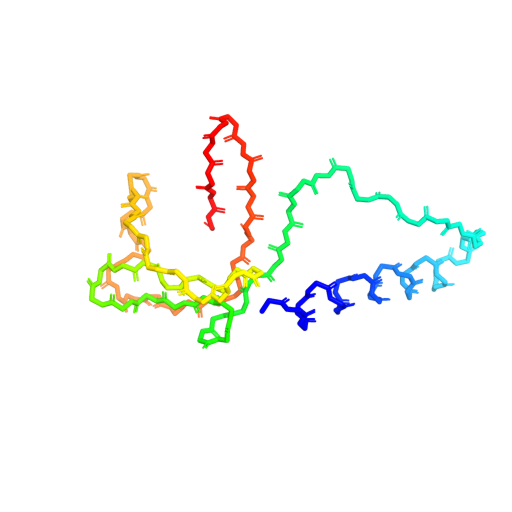LVKGLFSVNTLGGRVKVPFHAEGMEQYFDGAWTFGTAKLVHKHSKYFL

pLDDT: mean 91.66, std 4.96, range [62.94, 97.06]